Protein AF-A0A529X8F6-F1 (afdb_monomer_lite)

Structure (mmCIF, N/CA/C/O backbone):
data_AF-A0A529X8F6-F1
#
_entry.id   AF-A0A529X8F6-F1
#
loop_
_atom_site.group_PDB
_atom_site.id
_atom_site.type_symbol
_atom_site.label_atom_id
_atom_site.label_alt_id
_atom_site.label_comp_id
_atom_site.label_asym_id
_atom_site.label_entity_id
_atom_site.label_seq_id
_atom_site.pdbx_PDB_ins_code
_atom_site.Cartn_x
_atom_site.Cartn_y
_atom_site.Cartn_z
_atom_site.occupancy
_atom_site.B_iso_or_equiv
_atom_site.auth_seq_id
_atom_site.auth_comp_id
_atom_site.auth_asym_id
_atom_site.auth_atom_id
_atom_site.pdbx_PDB_model_num
ATOM 1 N N . HIS A 1 1 ? 9.316 3.937 -19.459 1.00 90.38 1 HIS A N 1
ATOM 2 C CA . HIS A 1 1 ? 8.150 3.029 -19.371 1.00 90.38 1 HIS A CA 1
ATOM 3 C C . HIS A 1 1 ? 7.329 3.278 -18.106 1.00 90.38 1 HIS A C 1
ATOM 5 O O . HIS A 1 1 ? 6.159 3.585 -18.263 1.00 90.38 1 HIS A O 1
ATOM 11 N N . GLN A 1 2 ? 7.921 3.269 -16.905 1.00 87.31 2 GLN A N 1
ATOM 12 C CA . GLN A 1 2 ? 7.240 3.579 -15.631 1.00 87.31 2 GLN A CA 1
ATOM 13 C C . GLN A 1 2 ? 6.397 4.869 -15.659 1.00 87.31 2 GLN A C 1
ATOM 15 O O . GLN A 1 2 ? 5.195 4.810 -15.431 1.00 87.31 2 GLN A O 1
ATOM 20 N N . SER A 1 3 ? 6.979 6.013 -16.045 1.00 86.31 3 SER A N 1
ATOM 21 C CA . SER A 1 3 ? 6.254 7.297 -16.087 1.00 86.31 3 SER A CA 1
ATOM 22 C C . SER A 1 3 ? 5.041 7.281 -17.022 1.00 86.31 3 SER A C 1
ATOM 24 O O . SER A 1 3 ? 4.022 7.889 -16.721 1.00 86.31 3 SER A O 1
ATOM 26 N N . MET A 1 4 ? 5.121 6.551 -18.139 1.00 87.06 4 MET A N 1
ATOM 27 C CA . MET A 1 4 ? 3.984 6.402 -19.051 1.00 87.06 4 MET A CA 1
ATOM 28 C C . MET A 1 4 ? 2.886 5.530 -18.426 1.00 87.06 4 MET A C 1
ATOM 30 O O . MET A 1 4 ? 1.714 5.869 -18.528 1.00 87.06 4 MET A O 1
ATOM 34 N N . GLY A 1 5 ? 3.261 4.461 -17.712 1.00 85.38 5 GLY A N 1
ATOM 35 C CA . GLY A 1 5 ? 2.319 3.646 -16.938 1.00 85.38 5 GLY A CA 1
ATOM 36 C C . GLY A 1 5 ? 1.530 4.470 -15.914 1.00 85.38 5 GLY A C 1
ATOM 37 O O . GLY A 1 5 ? 0.307 4.351 -15.835 1.00 85.38 5 GLY A O 1
ATOM 38 N N . LEU A 1 6 ? 2.202 5.373 -15.194 1.00 84.50 6 LEU A N 1
ATOM 39 C CA . LEU A 1 6 ? 1.558 6.293 -14.250 1.00 84.50 6 LEU A CA 1
ATOM 40 C C . LEU A 1 6 ? 0.584 7.257 -14.941 1.00 84.50 6 LEU A C 1
ATOM 42 O O . LEU A 1 6 ? -0.577 7.353 -14.542 1.00 84.50 6 LEU A O 1
ATOM 46 N N . VAL A 1 7 ? 1.023 7.933 -16.007 1.00 88.12 7 VAL A N 1
ATOM 47 C CA . VAL A 1 7 ? 0.180 8.886 -16.754 1.00 88.12 7 VAL A CA 1
ATOM 48 C C . VAL A 1 7 ? -1.084 8.205 -17.283 1.00 88.12 7 VAL A C 1
ATOM 50 O O . VAL A 1 7 ? -2.188 8.710 -17.085 1.00 88.12 7 VAL A O 1
ATOM 53 N N . LEU A 1 8 ? -0.944 7.027 -17.892 1.00 86.12 8 LEU A N 1
ATOM 54 C CA . LEU A 1 8 ? -2.067 6.271 -18.450 1.00 86.12 8 LEU A CA 1
ATOM 55 C C . LEU A 1 8 ? -3.027 5.763 -17.364 1.00 86.12 8 LEU A C 1
ATOM 57 O O . LEU A 1 8 ? -4.240 5.738 -17.581 1.00 86.12 8 LEU A O 1
ATOM 61 N N . THR A 1 9 ? -2.513 5.436 -16.173 1.00 81.81 9 THR A N 1
ATOM 62 C CA . THR A 1 9 ? -3.343 5.093 -15.006 1.00 81.81 9 THR A CA 1
ATOM 63 C C . THR A 1 9 ? -4.240 6.266 -14.615 1.00 81.81 9 THR A C 1
ATOM 65 O O . THR A 1 9 ? -5.451 6.091 -14.479 1.00 81.81 9 THR A O 1
ATOM 68 N N . HIS A 1 10 ? -3.687 7.479 -14.527 1.00 84.69 10 HIS A N 1
ATOM 69 C CA . HIS A 1 10 ? -4.470 8.684 -14.233 1.00 84.69 10 HIS A CA 1
ATOM 70 C C . HIS A 1 10 ? -5.455 9.051 -15.353 1.00 84.69 10 HIS A C 1
ATOM 72 O O . HIS A 1 10 ? -6.539 9.560 -15.075 1.00 84.69 10 HIS A O 1
ATOM 78 N N . MET A 1 11 ? -5.134 8.723 -16.608 1.00 88.69 11 MET A N 1
ATOM 79 C CA . MET A 1 11 ? -6.054 8.852 -17.746 1.00 88.69 11 MET A CA 1
ATOM 80 C C . MET A 1 11 ? -7.117 7.741 -17.812 1.00 88.69 11 MET A C 1
ATOM 82 O O . MET A 1 11 ? -7.929 7.728 -18.735 1.00 88.69 11 MET A O 1
ATOM 86 N N . ARG A 1 12 ? -7.137 6.807 -16.849 1.00 83.00 12 ARG A N 1
ATOM 87 C CA . ARG A 1 12 ? -8.007 5.615 -16.831 1.00 83.00 12 ARG A CA 1
ATOM 88 C C . ARG A 1 12 ? -7.835 4.695 -18.047 1.00 83.00 12 ARG A C 1
ATOM 90 O O . ARG A 1 12 ? -8.691 3.857 -18.323 1.00 83.00 12 ARG A O 1
ATOM 97 N N . GLN A 1 13 ? -6.700 4.785 -18.736 1.00 88.00 13 GLN A N 1
ATOM 98 C CA . GLN A 1 13 ? -6.310 3.890 -19.826 1.00 88.00 13 GLN A CA 1
ATOM 99 C C . GLN A 1 13 ? -5.597 2.665 -19.251 1.00 88.00 13 GLN A C 1
ATOM 101 O O . GLN A 1 13 ? -4.384 2.489 -19.353 1.00 88.00 13 GLN A O 1
ATOM 106 N N . HIS A 1 14 ? -6.379 1.825 -18.573 1.00 83.75 14 HIS A N 1
ATOM 107 C CA . HIS A 1 14 ? -5.849 0.791 -17.690 1.00 83.75 14 HIS A CA 1
ATOM 108 C C . HIS A 1 14 ? -5.049 -0.302 -18.418 1.00 83.75 14 HIS A C 1
ATOM 110 O O . HIS A 1 14 ? -4.017 -0.738 -17.912 1.00 83.75 14 HIS A O 1
ATOM 116 N N . SER A 1 15 ? -5.496 -0.720 -19.608 1.00 85.06 15 SER A N 1
ATOM 117 C CA . SER A 1 15 ? -4.805 -1.736 -20.419 1.00 85.06 15 SER A CA 1
ATOM 118 C C . SER A 1 15 ? -3.439 -1.242 -20.906 1.00 85.06 15 SER A C 1
ATOM 120 O O . SER A 1 15 ? -2.431 -1.932 -20.744 1.00 85.06 15 SER A O 1
ATOM 122 N N . ASP A 1 16 ? -3.392 -0.019 -21.438 1.00 86.31 16 ASP A N 1
ATOM 123 C CA . ASP A 1 16 ? -2.164 0.576 -21.975 1.00 86.31 16 ASP A CA 1
ATOM 124 C C . ASP A 1 16 ? -1.152 0.839 -20.853 1.00 86.31 16 ASP A C 1
ATOM 126 O O . ASP A 1 16 ? 0.038 0.545 -20.997 1.00 86.31 16 ASP A O 1
ATOM 130 N N . ALA A 1 17 ? -1.626 1.300 -19.687 1.00 89.38 17 ALA A N 1
ATOM 131 C CA . ALA A 1 17 ? -0.799 1.433 -18.490 1.00 89.38 17 ALA A CA 1
ATOM 132 C C . ALA A 1 17 ? -0.118 0.103 -18.123 1.00 89.38 17 ALA A C 1
ATOM 134 O O . ALA A 1 17 ? 1.092 0.073 -17.877 1.00 89.38 17 ALA A O 1
ATOM 135 N N . GLY A 1 18 ? -0.871 -1.002 -18.172 1.00 89.19 18 GLY A N 1
ATOM 136 C CA . GLY A 1 18 ? -0.370 -2.351 -17.914 1.00 89.19 18 GLY A CA 1
ATOM 137 C C . GLY A 1 18 ? 0.802 -2.729 -18.815 1.00 89.19 18 GLY A C 1
ATOM 138 O O . GLY A 1 18 ? 1.844 -3.148 -18.314 1.00 89.19 18 GLY A O 1
ATOM 139 N N . MET A 1 19 ? 0.695 -2.496 -20.127 1.00 93.06 19 MET A N 1
ATOM 140 C CA . MET A 1 19 ? 1.790 -2.775 -21.070 1.00 93.06 19 MET A CA 1
ATOM 141 C C . MET A 1 19 ? 3.078 -2.027 -20.703 1.00 93.06 19 MET A C 1
ATOM 143 O O . MET A 1 19 ? 4.180 -2.585 -20.765 1.00 93.06 19 MET A O 1
ATOM 147 N N . HIS A 1 20 ? 2.958 -0.763 -20.295 1.00 94.12 20 HIS A N 1
ATOM 148 C CA . HIS A 1 20 ? 4.108 0.033 -19.883 1.00 94.12 20 HIS A CA 1
ATOM 149 C C . HIS A 1 20 ? 4.714 -0.448 -18.564 1.00 94.12 20 HIS A C 1
ATOM 151 O O . HIS A 1 20 ? 5.943 -0.476 -18.455 1.00 94.12 20 HIS A O 1
ATOM 157 N N . PHE A 1 21 ? 3.905 -0.862 -17.591 1.00 93.44 21 PHE A N 1
ATOM 158 C CA . PHE A 1 21 ? 4.436 -1.409 -16.348 1.00 93.44 21 PHE A CA 1
ATOM 159 C C . PHE A 1 21 ? 5.089 -2.777 -16.526 1.00 93.44 21 PHE A C 1
ATOM 161 O O . PHE A 1 21 ? 6.185 -2.981 -16.005 1.00 93.44 21 PHE A O 1
ATOM 168 N N . GLU A 1 22 ? 4.493 -3.681 -17.307 1.00 92.56 22 GLU A N 1
ATOM 169 C CA . GLU A 1 22 ? 5.113 -4.975 -17.622 1.00 92.56 22 GLU A CA 1
ATOM 170 C C . GLU A 1 22 ? 6.473 -4.769 -18.294 1.00 92.56 22 GLU A C 1
ATOM 172 O O . GLU A 1 22 ? 7.481 -5.372 -17.912 1.00 92.56 22 GLU A O 1
ATOM 177 N N . ARG A 1 23 ? 6.552 -3.819 -19.236 1.00 94.56 23 ARG A N 1
ATOM 178 C CA . ARG A 1 23 ? 7.829 -3.476 -19.858 1.00 94.56 23 ARG A CA 1
ATOM 179 C C . ARG A 1 23 ? 8.822 -2.895 -18.850 1.00 94.56 23 ARG A C 1
ATOM 181 O O . ARG A 1 23 ? 9.982 -3.302 -18.874 1.00 94.56 23 ARG A O 1
ATOM 188 N N . ALA A 1 24 ? 8.395 -1.989 -17.967 1.00 93.31 24 ALA A N 1
ATOM 189 C CA . ALA A 1 24 ? 9.256 -1.408 -16.934 1.00 93.31 24 ALA A CA 1
ATOM 190 C C . ALA A 1 24 ? 9.834 -2.490 -16.005 1.00 93.31 24 ALA A C 1
ATOM 192 O O . ALA A 1 24 ? 11.045 -2.531 -15.801 1.00 93.31 24 ALA A O 1
ATOM 193 N N . ARG A 1 25 ? 8.997 -3.428 -15.544 1.00 94.00 25 ARG A N 1
ATOM 194 C CA . ARG A 1 25 ? 9.415 -4.572 -14.722 1.00 94.00 25 ARG A CA 1
ATOM 195 C C . ARG A 1 25 ? 10.374 -5.511 -15.443 1.00 94.00 25 ARG A C 1
ATOM 197 O O . ARG A 1 25 ? 11.314 -5.993 -14.827 1.00 94.00 25 ARG A O 1
ATOM 204 N N . SER A 1 26 ? 10.163 -5.766 -16.737 1.00 94.00 26 SER A N 1
ATOM 205 C CA . SER A 1 26 ? 11.085 -6.606 -17.518 1.00 94.00 26 SER A CA 1
ATOM 206 C C . SER A 1 26 ? 12.475 -5.979 -17.668 1.00 94.00 26 SER A C 1
ATOM 208 O O . SER A 1 26 ? 13.459 -6.699 -17.803 1.00 94.00 26 SER A O 1
ATOM 210 N N . LEU A 1 27 ? 12.553 -4.643 -17.655 1.00 94.75 27 LEU A N 1
ATOM 211 C CA . LEU A 1 27 ? 13.804 -3.902 -17.803 1.00 94.75 27 LEU A CA 1
ATOM 212 C C . LEU A 1 27 ? 14.543 -3.751 -16.471 1.00 94.75 27 LEU A C 1
ATOM 214 O O . LEU A 1 27 ? 15.767 -3.831 -16.455 1.00 94.75 27 LEU A O 1
ATOM 218 N N . ASN A 1 28 ? 13.818 -3.535 -15.370 1.00 91.75 28 ASN A N 1
ATOM 219 C CA . ASN A 1 28 ? 14.401 -3.437 -14.036 1.00 91.75 28 ASN A CA 1
ATOM 220 C C . ASN A 1 28 ? 13.521 -4.158 -12.992 1.00 91.75 28 ASN A C 1
ATOM 222 O O . ASN A 1 28 ? 12.706 -3.524 -12.319 1.00 91.75 28 ASN A O 1
ATOM 226 N N . PRO A 1 29 ? 13.658 -5.489 -12.851 1.00 88.44 29 PRO A N 1
ATOM 227 C CA . PRO A 1 29 ? 12.770 -6.293 -12.007 1.00 88.44 29 PRO A CA 1
ATOM 228 C C . PRO A 1 29 ? 12.979 -6.089 -10.501 1.00 88.44 29 PRO A C 1
ATOM 230 O O . PRO A 1 29 ? 12.157 -6.545 -9.706 1.00 88.44 29 PRO A O 1
ATOM 233 N N . LEU A 1 30 ? 14.076 -5.441 -10.100 1.00 90.81 30 LEU A N 1
ATOM 234 C CA . LEU A 1 30 ? 14.444 -5.243 -8.696 1.00 90.81 30 LEU A CA 1
ATOM 235 C C . LEU A 1 30 ? 14.078 -3.850 -8.169 1.00 90.81 30 LEU A C 1
ATOM 237 O O . LEU A 1 30 ? 14.240 -3.601 -6.980 1.00 90.81 30 LEU A O 1
ATOM 241 N N . ASP A 1 31 ? 13.572 -2.959 -9.023 1.00 93.00 31 ASP A N 1
ATOM 242 C CA . ASP A 1 31 ? 13.228 -1.594 -8.634 1.00 93.00 31 ASP A CA 1
ATOM 243 C C . ASP A 1 31 ? 11.966 -1.548 -7.765 1.00 93.00 31 ASP A C 1
ATOM 245 O O . ASP A 1 31 ? 10.861 -1.896 -8.202 1.00 93.00 31 ASP A O 1
ATOM 249 N N . VAL A 1 32 ? 12.131 -1.087 -6.527 1.00 94.75 32 VAL A N 1
ATOM 250 C CA . VAL A 1 32 ? 11.044 -0.967 -5.552 1.00 94.75 32 VAL A CA 1
ATOM 251 C C . VAL A 1 32 ? 10.012 0.093 -5.948 1.00 94.75 32 VAL A C 1
ATOM 253 O O . VAL A 1 32 ? 8.824 -0.091 -5.681 1.00 94.75 32 VAL A O 1
ATOM 256 N N . ASN A 1 33 ? 10.418 1.150 -6.659 1.00 94.25 33 ASN A N 1
ATOM 257 C CA . ASN A 1 33 ? 9.497 2.182 -7.139 1.00 94.25 33 ASN A CA 1
ATOM 258 C C . ASN A 1 33 ? 8.605 1.623 -8.248 1.00 94.25 33 ASN A C 1
ATOM 260 O O . ASN A 1 33 ? 7.390 1.791 -8.206 1.00 94.25 33 ASN A O 1
ATOM 264 N N . ILE A 1 34 ? 9.183 0.882 -9.201 1.00 95.38 34 ILE A N 1
ATOM 265 C CA . ILE A 1 34 ? 8.400 0.222 -10.260 1.00 95.38 34 ILE A CA 1
ATOM 266 C C . ILE A 1 34 ? 7.426 -0.792 -9.650 1.00 95.38 34 ILE A C 1
ATOM 268 O O . ILE A 1 34 ? 6.284 -0.890 -10.100 1.00 95.38 34 ILE A O 1
ATOM 272 N N . ALA A 1 35 ? 7.850 -1.541 -8.627 1.00 96.75 35 ALA A N 1
ATOM 273 C CA . ALA A 1 35 ? 6.975 -2.472 -7.920 1.00 96.75 35 ALA A CA 1
ATOM 274 C C . ALA A 1 35 ? 5.806 -1.754 -7.224 1.00 96.75 35 ALA A C 1
ATOM 276 O O . ALA A 1 35 ? 4.665 -2.202 -7.357 1.00 96.75 35 ALA A O 1
ATOM 277 N N . GLY A 1 36 ? 6.077 -0.641 -6.534 1.00 97.38 36 GLY A N 1
ATOM 278 C CA . GLY A 1 36 ? 5.061 0.186 -5.883 1.00 97.38 36 GLY A CA 1
ATOM 279 C C . GLY A 1 36 ? 4.062 0.790 -6.872 1.00 97.38 36 GLY A C 1
ATOM 280 O O . GLY A 1 36 ? 2.855 0.637 -6.693 1.00 97.38 36 GLY A O 1
ATOM 281 N N . ASP A 1 37 ? 4.540 1.389 -7.964 1.00 96.31 37 ASP A N 1
ATOM 282 C CA . ASP A 1 37 ? 3.678 1.993 -8.988 1.00 96.31 37 ASP A CA 1
ATOM 283 C C . ASP A 1 37 ? 2.818 0.946 -9.704 1.00 96.31 37 ASP A C 1
ATOM 285 O O . ASP A 1 37 ? 1.624 1.150 -9.930 1.00 96.31 37 ASP A O 1
ATOM 289 N N . TYR A 1 38 ? 3.401 -0.213 -10.023 1.00 96.94 38 TYR A N 1
ATOM 290 C CA . TYR A 1 38 ? 2.659 -1.320 -10.617 1.00 96.94 38 TYR A CA 1
ATOM 291 C C . TYR A 1 38 ? 1.593 -1.867 -9.666 1.00 96.94 38 TYR A C 1
ATOM 293 O O . TYR A 1 38 ? 0.482 -2.159 -10.097 1.00 96.94 38 TYR A O 1
ATOM 301 N N . ALA A 1 39 ? 1.899 -1.994 -8.374 1.00 97.94 39 ALA A N 1
ATOM 302 C CA . ALA A 1 39 ? 0.919 -2.404 -7.375 1.00 97.94 39 ALA A CA 1
ATOM 303 C C . ALA A 1 39 ? -0.208 -1.371 -7.216 1.00 97.94 39 ALA A C 1
ATOM 305 O O . ALA A 1 39 ? -1.372 -1.750 -7.111 1.00 97.94 39 ALA A O 1
ATOM 306 N N . SER A 1 40 ? 0.112 -0.077 -7.280 1.00 96.31 40 SER A N 1
ATOM 307 C CA . SER A 1 40 ? -0.885 0.998 -7.292 1.00 96.31 40 SER A CA 1
ATOM 308 C C . SER A 1 40 ? -1.825 0.867 -8.494 1.00 96.31 40 SER A C 1
ATOM 310 O O . SER A 1 40 ? -3.046 0.843 -8.333 1.00 96.31 40 SER A O 1
ATOM 312 N N . TRP A 1 41 ? -1.274 0.647 -9.693 1.00 95.94 41 TRP A N 1
ATOM 313 C CA . TRP A 1 41 ? -2.066 0.325 -10.882 1.00 95.94 41 TRP A CA 1
ATOM 314 C C . TRP A 1 41 ? -2.935 -0.922 -10.675 1.00 95.94 41 TRP A C 1
ATOM 316 O O . TRP A 1 41 ? -4.135 -0.867 -10.921 1.00 95.94 41 TRP A O 1
ATOM 326 N N . LEU A 1 42 ? -2.388 -2.019 -10.144 1.00 96.56 42 LEU A N 1
ATOM 327 C CA . LEU A 1 42 ? -3.163 -3.232 -9.858 1.00 96.56 42 LEU A CA 1
ATOM 328 C C . LEU A 1 42 ? -4.336 -2.974 -8.901 1.00 96.56 42 LEU A C 1
ATOM 330 O O . LEU A 1 42 ? -5.423 -3.504 -9.134 1.00 96.56 42 LEU A O 1
ATOM 334 N N . ASN A 1 43 ? -4.149 -2.147 -7.869 1.00 96.31 43 ASN A N 1
ATOM 335 C CA . ASN A 1 43 ? -5.217 -1.751 -6.949 1.00 96.31 43 ASN A CA 1
ATOM 336 C C . ASN A 1 43 ? -6.342 -1.003 -7.673 1.00 96.31 43 ASN A C 1
ATOM 338 O O . ASN A 1 43 ? -7.506 -1.371 -7.518 1.00 96.31 43 ASN A O 1
ATOM 342 N N . TYR A 1 44 ? -6.013 -0.030 -8.533 1.00 91.62 44 TYR A N 1
ATOM 343 C CA . TYR A 1 44 ? -7.012 0.650 -9.372 1.00 91.62 44 TYR A CA 1
ATOM 344 C C . TYR A 1 44 ? -7.754 -0.308 -10.315 1.00 91.62 44 TYR A C 1
ATOM 346 O O . TYR A 1 44 ? -8.902 -0.055 -10.674 1.00 91.62 44 TYR A O 1
ATOM 354 N N . GLY A 1 45 ? -7.110 -1.408 -10.708 1.00 91.50 45 GLY A N 1
ATOM 355 C CA . GLY A 1 45 ? -7.689 -2.469 -11.533 1.00 91.50 45 GLY A CA 1
ATOM 356 C C . GLY A 1 45 ? -8.478 -3.528 -10.763 1.00 91.50 45 GLY A C 1
ATOM 357 O O . GLY A 1 45 ? -8.886 -4.520 -11.364 1.00 91.50 45 GLY A O 1
ATOM 358 N N . GLY A 1 46 ? -8.645 -3.382 -9.444 1.00 93.38 46 GLY A N 1
ATOM 359 C CA . GLY A 1 46 ? -9.322 -4.369 -8.597 1.00 93.38 46 GLY A CA 1
ATOM 360 C C . GLY A 1 46 ? -8.513 -5.647 -8.343 1.00 93.38 46 GLY A C 1
ATOM 361 O O . GLY A 1 46 ? -9.054 -6.641 -7.867 1.00 93.38 46 GLY A O 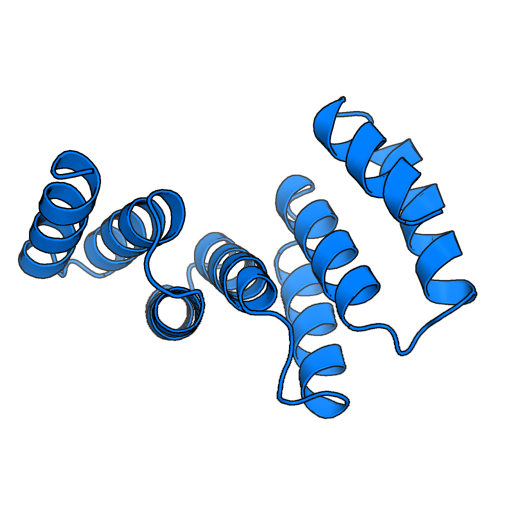1
ATOM 362 N N . ARG A 1 47 ? -7.210 -5.650 -8.644 1.00 97.62 47 ARG A N 1
ATOM 363 C CA . ARG A 1 47 ? -6.304 -6.801 -8.492 1.00 97.62 47 ARG A CA 1
ATOM 364 C C . ARG A 1 47 ? -5.458 -6.711 -7.218 1.00 97.62 47 ARG A C 1
ATOM 366 O O . ARG A 1 47 ? -4.250 -6.959 -7.252 1.00 97.62 47 ARG A O 1
ATOM 373 N N . ALA A 1 48 ? -6.095 -6.382 -6.095 1.00 98.38 48 ALA A N 1
ATOM 374 C CA . ALA A 1 48 ? -5.422 -6.100 -4.823 1.00 98.38 48 ALA A CA 1
ATOM 375 C C . ALA A 1 48 ? -4.562 -7.266 -4.295 1.00 98.38 48 ALA A C 1
ATOM 377 O O . ALA A 1 48 ? -3.463 -7.043 -3.796 1.00 98.38 48 ALA A O 1
ATOM 378 N N . GLU A 1 49 ? -4.990 -8.517 -4.492 1.00 98.62 49 GLU A N 1
ATOM 379 C CA . GLU A 1 49 ? -4.206 -9.700 -4.096 1.00 98.62 49 GLU A CA 1
ATOM 380 C C . GLU A 1 49 ? -2.878 -9.788 -4.867 1.00 98.62 49 GLU A C 1
ATOM 382 O O . GLU A 1 49 ? -1.815 -10.051 -4.305 1.00 98.62 49 GLU A O 1
ATOM 387 N N . THR A 1 50 ? -2.903 -9.514 -6.179 1.00 98.31 50 THR A N 1
ATOM 388 C CA . THR A 1 50 ? -1.661 -9.454 -6.964 1.00 98.31 50 THR A CA 1
ATOM 389 C C . THR A 1 50 ? -0.806 -8.271 -6.513 1.00 98.31 50 THR A C 1
ATOM 391 O O . THR A 1 50 ? 0.409 -8.415 -6.394 1.00 98.31 50 THR A O 1
ATOM 394 N N . ALA A 1 51 ? -1.425 -7.116 -6.253 1.00 98.50 51 ALA A N 1
ATOM 395 C CA . ALA A 1 51 ? -0.722 -5.923 -5.799 1.00 98.50 51 ALA A CA 1
ATOM 396 C C . ALA A 1 51 ? 0.051 -6.200 -4.504 1.00 98.50 51 ALA A C 1
ATOM 398 O O . ALA A 1 51 ? 1.247 -5.927 -4.431 1.00 98.50 51 ALA A O 1
ATOM 399 N N . LEU A 1 52 ? -0.604 -6.815 -3.516 1.00 98.69 52 LEU A N 1
ATOM 400 C CA . LEU A 1 52 ? 0.013 -7.158 -2.241 1.00 98.69 52 LEU A CA 1
ATOM 401 C C . LEU A 1 52 ? 1.197 -8.118 -2.411 1.00 98.69 52 LEU A C 1
ATOM 403 O O . LEU A 1 52 ? 2.278 -7.829 -1.906 1.00 98.69 52 LEU A O 1
ATOM 407 N N . ASN A 1 53 ? 1.038 -9.181 -3.204 1.00 98.25 53 ASN A N 1
ATOM 408 C CA . ASN A 1 53 ? 2.125 -10.124 -3.492 1.00 98.25 53 ASN A CA 1
ATOM 409 C C . ASN A 1 53 ? 3.346 -9.443 -4.135 1.00 98.25 53 ASN A C 1
ATOM 411 O O . ASN A 1 53 ? 4.493 -9.762 -3.814 1.00 98.25 53 ASN A O 1
ATOM 415 N N . VAL A 1 54 ? 3.123 -8.482 -5.040 1.00 97.56 54 VAL A N 1
ATOM 416 C CA . VAL A 1 54 ? 4.210 -7.699 -5.645 1.00 97.56 54 VAL A CA 1
ATOM 417 C C . VAL A 1 54 ? 4.941 -6.868 -4.594 1.00 97.56 54 VAL A C 1
ATOM 419 O O . VAL A 1 54 ? 6.174 -6.868 -4.578 1.00 97.56 54 VAL A O 1
ATOM 422 N N . LEU A 1 55 ? 4.195 -6.184 -3.725 1.00 98.12 55 LEU A N 1
ATOM 423 C CA . LEU A 1 55 ? 4.759 -5.329 -2.684 1.00 98.12 55 LEU A CA 1
ATOM 424 C C . LEU A 1 55 ? 5.547 -6.147 -1.656 1.00 98.12 55 LEU A C 1
ATOM 426 O O . LEU A 1 55 ? 6.666 -5.784 -1.308 1.00 98.12 55 LEU A O 1
ATOM 430 N N . GLU A 1 56 ? 5.006 -7.275 -1.200 1.00 97.44 56 GLU A N 1
ATOM 431 C CA . GLU A 1 56 ? 5.677 -8.163 -0.245 1.00 97.44 56 GLU A CA 1
ATOM 432 C C . GLU A 1 56 ? 6.945 -8.776 -0.836 1.00 97.44 56 GLU A C 1
ATOM 434 O O . GLU A 1 56 ? 7.990 -8.782 -0.189 1.00 97.44 56 GLU A O 1
ATOM 439 N N . SER A 1 57 ? 6.901 -9.195 -2.103 1.00 96.06 57 SER A N 1
ATOM 440 C CA . SER A 1 57 ? 8.090 -9.658 -2.818 1.00 96.06 57 SER A CA 1
ATOM 441 C C . SER A 1 57 ? 9.163 -8.569 -2.929 1.00 96.06 57 SER A C 1
ATOM 443 O O . SER A 1 57 ? 10.352 -8.867 -2.814 1.00 96.06 57 SER A O 1
ATOM 445 N N . ALA A 1 58 ? 8.769 -7.312 -3.158 1.00 96.12 58 ALA A N 1
ATOM 446 C CA . ALA A 1 58 ? 9.703 -6.190 -3.196 1.00 96.12 58 ALA A CA 1
ATOM 447 C C . ALA A 1 58 ? 10.308 -5.894 -1.815 1.00 96.12 58 ALA A C 1
ATOM 449 O O . ALA A 1 58 ? 11.523 -5.741 -1.727 1.00 96.12 58 ALA A O 1
ATOM 450 N N . LEU A 1 59 ? 9.505 -5.938 -0.747 1.00 96.00 59 LEU A N 1
ATOM 451 C CA . LEU A 1 59 ? 9.959 -5.750 0.637 1.00 96.00 59 LEU A CA 1
ATOM 452 C C . LEU A 1 59 ? 10.966 -6.808 1.109 1.00 96.00 59 LEU A C 1
ATOM 454 O O . LEU A 1 59 ? 11.822 -6.510 1.937 1.00 96.00 59 LEU A O 1
ATOM 458 N N . LEU A 1 60 ? 10.889 -8.038 0.590 1.00 94.81 60 LEU A N 1
ATOM 459 C CA . LEU A 1 60 ? 11.891 -9.074 0.878 1.00 94.81 60 LEU A CA 1
ATOM 460 C C . LEU A 1 60 ? 13.281 -8.729 0.321 1.00 94.81 60 LEU A C 1
ATOM 462 O O . LEU A 1 60 ? 14.279 -9.251 0.811 1.00 94.81 60 LEU A O 1
ATOM 466 N N . ARG A 1 61 ? 13.347 -7.891 -0.719 1.00 90.44 61 ARG A N 1
ATOM 467 C CA . ARG A 1 61 ? 14.598 -7.476 -1.370 1.00 90.44 61 ARG A CA 1
ATOM 468 C C . ARG A 1 61 ? 15.096 -6.138 -0.843 1.00 90.44 61 ARG A C 1
ATOM 470 O O . ARG A 1 61 ? 16.292 -5.991 -0.614 1.00 90.44 61 ARG A O 1
ATOM 477 N N . ASP A 1 62 ? 14.179 -5.194 -0.664 1.00 90.75 62 ASP A N 1
ATOM 478 C CA . ASP A 1 62 ? 14.441 -3.872 -0.112 1.00 90.75 62 ASP A CA 1
ATOM 479 C C . ASP A 1 62 ? 13.503 -3.615 1.082 1.00 90.75 62 ASP A C 1
ATOM 481 O O . ASP A 1 62 ? 12.329 -3.279 0.892 1.00 90.75 62 ASP A O 1
ATOM 485 N N . PRO A 1 63 ? 13.991 -3.795 2.324 1.00 91.25 63 PRO A N 1
ATOM 486 C CA . PRO A 1 63 ? 13.176 -3.622 3.520 1.00 91.25 63 PRO A CA 1
ATOM 487 C C . PRO A 1 63 ? 12.921 -2.149 3.879 1.00 91.25 63 PRO A C 1
ATOM 489 O O . PRO A 1 63 ? 12.160 -1.891 4.815 1.00 91.25 63 PRO A O 1
ATOM 492 N N . LEU A 1 64 ? 13.539 -1.189 3.177 1.00 92.81 64 LEU A N 1
ATOM 493 C CA . LEU A 1 64 ? 13.432 0.248 3.444 1.00 92.81 64 LEU A CA 1
ATOM 494 C C . LEU A 1 64 ? 12.930 1.005 2.200 1.00 92.81 64 LEU A C 1
ATOM 496 O O . LEU A 1 64 ? 13.626 1.888 1.693 1.00 92.81 64 LEU A O 1
ATOM 500 N N . PRO A 1 65 ? 11.714 0.697 1.705 1.00 95.12 65 PRO A N 1
ATOM 501 C CA . PRO A 1 65 ? 11.166 1.376 0.542 1.00 95.12 65 PRO A CA 1
ATOM 502 C C . PRO A 1 65 ? 10.856 2.852 0.852 1.00 95.12 65 PRO A C 1
ATOM 504 O O . PRO A 1 65 ? 10.718 3.236 2.020 1.00 95.12 65 PRO A O 1
ATOM 507 N N . PRO A 1 66 ? 10.642 3.678 -0.185 1.00 94.19 66 PRO A N 1
ATOM 508 C CA . PRO A 1 66 ? 10.081 5.014 -0.021 1.00 94.19 66 PRO A CA 1
ATOM 509 C C . PRO A 1 66 ? 8.765 5.001 0.765 1.00 94.19 66 PRO A C 1
ATOM 511 O O . PRO A 1 66 ? 7.955 4.088 0.620 1.00 94.19 66 PRO A O 1
ATOM 514 N N . THR A 1 67 ? 8.507 6.050 1.544 1.00 92.88 67 THR A N 1
ATOM 515 C CA . THR A 1 67 ? 7.361 6.120 2.465 1.00 92.88 67 THR A CA 1
ATOM 516 C C . THR A 1 67 ? 6.003 5.862 1.793 1.00 92.88 67 THR A C 1
ATOM 518 O O . THR A 1 67 ? 5.201 5.088 2.315 1.00 92.88 67 THR A O 1
ATOM 521 N N . TRP A 1 68 ? 5.775 6.419 0.598 1.00 93.75 68 TRP A N 1
ATOM 522 C CA . TRP A 1 68 ? 4.528 6.257 -0.168 1.00 93.75 68 TRP A CA 1
ATOM 523 C C . TRP A 1 68 ? 4.214 4.793 -0.524 1.00 93.75 68 TRP A C 1
ATOM 525 O O . TRP A 1 68 ? 3.062 4.430 -0.755 1.00 93.75 68 TRP A O 1
ATOM 535 N N . PHE A 1 69 ? 5.219 3.911 -0.535 1.00 96.81 69 PHE A N 1
ATOM 536 C CA . PHE A 1 69 ? 5.037 2.480 -0.776 1.00 96.81 69 PHE A CA 1
ATOM 537 C C . PHE A 1 69 ? 4.103 1.846 0.266 1.00 96.81 69 PHE A C 1
ATOM 539 O O . PHE A 1 69 ? 3.319 0.943 -0.044 1.00 96.81 69 PHE A O 1
ATOM 546 N N . TRP A 1 70 ? 4.157 2.335 1.508 1.00 97.12 70 TRP A N 1
ATOM 547 C CA . TRP A 1 70 ? 3.306 1.855 2.589 1.00 97.12 70 TRP A CA 1
ATOM 548 C C . TRP A 1 70 ? 1.839 2.261 2.409 1.00 97.12 70 TRP A C 1
ATOM 550 O O . TRP A 1 70 ? 0.964 1.480 2.779 1.00 97.12 70 TRP A O 1
ATOM 560 N N . GLU A 1 71 ? 1.548 3.395 1.761 1.00 96.00 71 GLU A N 1
ATOM 561 C CA . GLU A 1 71 ? 0.176 3.776 1.382 1.00 96.00 71 GLU A CA 1
ATOM 562 C C . GLU A 1 71 ? -0.409 2.793 0.373 1.00 96.00 71 GLU A C 1
ATOM 564 O O . GLU A 1 71 ? -1.559 2.363 0.495 1.00 96.00 71 GLU A O 1
ATOM 569 N N . VAL A 1 72 ? 0.396 2.400 -0.620 1.00 97.50 72 VAL A N 1
ATOM 570 C CA . VAL A 1 72 ? -0.020 1.434 -1.642 1.00 97.50 72 VAL A CA 1
ATOM 571 C C . VAL A 1 72 ? -0.274 0.073 -0.999 1.00 97.50 72 VAL A C 1
ATOM 573 O O . VAL A 1 72 ? -1.299 -0.547 -1.280 1.00 97.50 72 VAL A O 1
ATOM 576 N N . LYS A 1 73 ? 0.599 -0.369 -0.081 1.00 98.38 73 LYS A N 1
ATOM 577 C CA . LYS A 1 73 ? 0.388 -1.607 0.686 1.00 98.38 73 LYS A CA 1
ATOM 578 C C . LYS A 1 73 ? -0.863 -1.540 1.559 1.00 98.38 73 LYS A C 1
ATOM 580 O O . LYS A 1 73 ? -1.651 -2.484 1.541 1.00 98.38 73 LYS A O 1
ATOM 585 N N . GLY A 1 74 ? -1.063 -0.434 2.277 1.00 98.00 74 GLY A N 1
ATOM 586 C CA . GLY A 1 74 ? -2.267 -0.189 3.070 1.00 98.00 74 GLY A CA 1
ATOM 587 C C . GLY A 1 74 ? -3.527 -0.264 2.215 1.00 98.00 74 GLY A C 1
ATOM 588 O O . GLY A 1 74 ? -4.470 -0.959 2.579 1.00 98.00 74 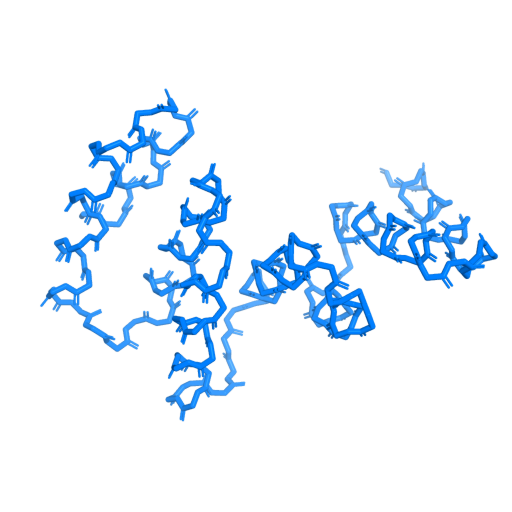GLY A O 1
ATOM 589 N N . SER A 1 75 ? -3.493 0.333 1.022 1.00 97.50 75 SER A N 1
ATOM 590 C CA . SER A 1 75 ? -4.605 0.306 0.067 1.00 97.50 75 SER A CA 1
ATOM 591 C C . SER A 1 75 ? -4.901 -1.104 -0.440 1.00 97.50 75 SER A C 1
ATOM 593 O O . SER A 1 75 ? -6.064 -1.501 -0.477 1.00 97.50 75 SER A O 1
ATOM 595 N N . SER A 1 76 ? -3.873 -1.899 -0.761 1.00 98.56 76 SER A N 1
ATOM 596 C CA . SER A 1 76 ? -4.058 -3.309 -1.133 1.00 98.56 76 SER A CA 1
ATOM 597 C C . SER A 1 76 ? -4.738 -4.094 -0.008 1.00 98.56 76 SER A C 1
ATOM 599 O O . SER A 1 76 ? -5.695 -4.823 -0.250 1.00 98.56 76 SER A O 1
ATOM 601 N N . LEU A 1 77 ? -4.272 -3.927 1.233 1.00 98.75 77 LEU A N 1
ATOM 602 C CA . LEU A 1 77 ? -4.824 -4.613 2.406 1.00 98.75 77 LEU A CA 1
ATOM 603 C C . LEU A 1 77 ? -6.261 -4.170 2.704 1.00 98.75 77 LEU A C 1
ATOM 605 O O . LEU A 1 77 ? -7.114 -5.012 2.979 1.00 98.75 77 LEU A O 1
ATOM 609 N N . PHE A 1 78 ? -6.545 -2.872 2.596 1.00 98.31 78 PHE A N 1
ATOM 610 C CA . PHE A 1 78 ? -7.881 -2.310 2.768 1.00 98.31 78 PHE A CA 1
ATOM 611 C C . PHE A 1 78 ? -8.871 -2.884 1.747 1.00 98.31 78 PHE A C 1
ATOM 613 O O . PHE A 1 78 ? -9.948 -3.340 2.127 1.00 98.31 78 PHE A O 1
ATOM 620 N N . LEU A 1 79 ? -8.491 -2.926 0.463 1.00 97.88 79 LEU A N 1
ATOM 621 C CA . LEU A 1 79 ? -9.312 -3.500 -0.612 1.00 97.88 79 LEU A CA 1
ATOM 622 C C . LEU A 1 79 ? -9.587 -4.999 -0.416 1.00 97.88 79 LEU A C 1
ATOM 624 O O . LEU A 1 79 ? -10.610 -5.498 -0.876 1.00 97.88 79 LEU A O 1
ATOM 628 N N . LEU A 1 80 ? -8.695 -5.708 0.280 1.00 98.50 80 LEU A N 1
ATOM 629 C CA . LEU A 1 80 ? -8.855 -7.118 0.652 1.00 98.50 80 LEU A CA 1
ATOM 630 C C . LEU A 1 80 ? -9.625 -7.319 1.970 1.00 98.50 80 LEU A C 1
ATOM 632 O O . LEU A 1 80 ? -9.792 -8.455 2.409 1.00 98.50 80 LEU A O 1
ATOM 636 N N . GLY A 1 81 ? -10.063 -6.245 2.637 1.00 98.00 81 GLY A N 1
ATOM 637 C CA . GLY A 1 81 ? -10.723 -6.310 3.945 1.00 98.00 81 GLY A CA 1
ATOM 638 C C . GLY A 1 81 ? -9.787 -6.655 5.112 1.00 98.00 81 GLY A C 1
ATOM 639 O O . GLY A 1 81 ? -10.246 -6.921 6.222 1.00 98.00 81 GLY A O 1
ATOM 640 N N . ARG A 1 82 ? -8.465 -6.638 4.900 1.00 98.62 82 ARG A N 1
ATOM 641 C CA . ARG A 1 82 ? -7.431 -6.914 5.915 1.00 98.62 82 ARG A CA 1
ATOM 642 C C . ARG A 1 82 ? -7.121 -5.651 6.725 1.00 98.62 82 ARG A C 1
ATOM 644 O O . ARG A 1 82 ? -5.987 -5.176 6.774 1.00 98.62 82 ARG A O 1
ATOM 651 N N . TYR A 1 83 ? -8.153 -5.086 7.348 1.00 98.50 83 TYR A N 1
ATOM 652 C CA . TYR A 1 83 ? -8.113 -3.746 7.942 1.00 98.50 83 TYR A CA 1
ATOM 653 C C . TYR A 1 83 ? -7.063 -3.594 9.052 1.00 98.50 83 TYR A C 1
ATOM 655 O O . TYR A 1 83 ? -6.336 -2.606 9.068 1.00 98.50 83 TYR A O 1
ATOM 663 N N . SER A 1 84 ? -6.904 -4.582 9.938 1.00 98.00 84 SER A N 1
ATOM 664 C CA . SER A 1 84 ? -5.905 -4.513 11.019 1.00 98.00 84 SER A CA 1
ATOM 665 C C . SER A 1 84 ? -4.469 -4.378 10.495 1.00 98.00 84 SER A C 1
ATOM 667 O O . SER A 1 84 ? -3.662 -3.651 11.066 1.00 98.00 84 SER A O 1
ATOM 669 N N . GLU A 1 85 ? -4.144 -5.038 9.383 1.00 98.38 85 GLU A N 1
ATOM 670 C CA . GLU A 1 85 ? -2.825 -4.932 8.749 1.00 98.38 85 GLU A CA 1
ATOM 671 C C . GLU A 1 85 ? -2.683 -3.640 7.935 1.00 98.38 85 GLU A C 1
ATOM 673 O O . GLU A 1 85 ? -1.587 -3.073 7.845 1.00 98.38 85 GLU A O 1
ATOM 678 N N . ALA A 1 86 ? -3.790 -3.158 7.359 1.00 98.31 86 ALA A N 1
ATOM 679 C CA . ALA A 1 86 ? -3.828 -1.886 6.651 1.00 98.31 86 ALA A CA 1
ATOM 680 C C . ALA A 1 86 ? -3.464 -0.725 7.588 1.00 98.31 86 ALA A C 1
ATOM 682 O O . ALA A 1 86 ? -2.627 0.091 7.208 1.00 98.31 86 ALA A O 1
ATOM 683 N N . VAL A 1 87 ? -3.971 -0.710 8.833 1.00 97.81 87 VAL A N 1
ATOM 684 C CA . VAL A 1 87 ? -3.582 0.279 9.864 1.00 97.81 87 VAL A CA 1
ATOM 685 C C . VAL A 1 87 ? -2.063 0.344 10.019 1.00 97.81 87 VAL A C 1
ATOM 687 O O . VAL A 1 87 ? -1.478 1.419 9.924 1.00 97.81 87 VAL A O 1
ATOM 690 N N . GLY A 1 88 ? -1.406 -0.807 10.198 1.00 96.44 88 GLY A N 1
ATOM 691 C CA . GLY A 1 88 ? 0.046 -0.855 10.378 1.00 96.44 88 GLY A CA 1
ATOM 692 C C . GLY A 1 88 ? 0.831 -0.372 9.153 1.00 96.44 88 GLY A C 1
ATOM 693 O O . GLY A 1 88 ? 1.929 0.163 9.299 1.00 96.44 88 GLY A O 1
ATOM 694 N N . SER A 1 89 ? 0.276 -0.532 7.949 1.00 97.31 89 SER A N 1
ATOM 695 C CA . SER A 1 89 ? 0.878 0.010 6.725 1.00 97.31 89 SER A CA 1
ATOM 696 C C . SER A 1 89 ? 0.672 1.522 6.635 1.00 97.31 89 SER A C 1
ATOM 698 O O . SER A 1 89 ? 1.638 2.250 6.443 1.00 97.31 89 SER A O 1
ATOM 700 N N . TYR A 1 90 ? -0.540 2.022 6.871 1.00 96.75 90 TYR A N 1
ATOM 701 C CA . TYR A 1 90 ? -0.812 3.458 6.848 1.00 96.75 90 TYR A CA 1
ATOM 702 C C . TYR A 1 90 ? -0.039 4.228 7.929 1.00 96.75 90 TYR A C 1
ATOM 704 O O . TYR A 1 90 ? 0.515 5.277 7.644 1.00 96.75 90 TYR A O 1
ATOM 712 N N . GLN A 1 91 ? 0.154 3.675 9.128 1.00 94.56 91 GLN A N 1
ATOM 713 C CA . GLN A 1 91 ? 1.016 4.301 10.145 1.00 94.56 91 GLN A CA 1
ATOM 714 C C . GLN A 1 91 ? 2.481 4.461 9.695 1.00 94.56 91 GLN A C 1
ATOM 716 O O . GLN A 1 91 ? 3.182 5.355 10.164 1.00 94.56 91 GLN A O 1
ATOM 721 N N . ARG A 1 92 ? 2.962 3.610 8.776 1.00 94.69 92 ARG A N 1
ATOM 722 C CA . ARG A 1 92 ? 4.307 3.715 8.182 1.00 94.69 92 ARG A CA 1
ATOM 723 C C . ARG A 1 92 ? 4.369 4.661 6.984 1.00 94.69 92 ARG A C 1
ATOM 725 O O . ARG A 1 92 ? 5.466 5.071 6.616 1.00 94.69 92 ARG A O 1
ATOM 732 N N . ALA A 1 93 ? 3.226 5.004 6.391 1.00 92.31 93 ALA A N 1
ATOM 733 C CA . ALA A 1 93 ? 3.124 5.971 5.300 1.00 92.31 93 ALA A CA 1
ATOM 734 C C . ALA A 1 93 ? 3.366 7.424 5.751 1.00 92.31 93 ALA A C 1
ATOM 736 O O . ALA A 1 93 ? 3.498 8.328 4.929 1.00 92.31 93 ALA A O 1
ATOM 737 N N . GLY A 1 94 ? 3.502 7.646 7.056 1.00 86.44 94 GLY A N 1
ATOM 738 C CA . GLY A 1 94 ? 3.778 8.959 7.610 1.00 86.44 94 GLY A CA 1
ATOM 739 C C . GLY A 1 94 ? 2.528 9.823 7.696 1.00 86.44 94 GLY A C 1
ATOM 740 O O . GLY A 1 94 ? 1.400 9.354 7.612 1.00 86.44 94 GLY A O 1
ATOM 741 N N . ASP A 1 95 ? 2.751 11.105 7.930 1.00 87.12 95 ASP A N 1
ATOM 742 C CA . ASP A 1 95 ? 1.721 12.023 8.393 1.00 87.12 95 ASP A CA 1
ATOM 743 C C . ASP A 1 95 ? 1.322 12.991 7.265 1.00 87.12 95 ASP A C 1
ATOM 745 O O . ASP A 1 95 ? 1.938 14.042 7.058 1.00 87.12 95 ASP A O 1
ATOM 749 N N . HIS A 1 96 ? 0.297 12.618 6.496 1.00 83.69 96 HIS A N 1
ATOM 750 C CA . HIS A 1 96 ? -0.293 13.436 5.435 1.00 83.69 96 HIS A CA 1
ATOM 751 C C . HIS A 1 96 ? -1.793 13.150 5.274 1.00 83.69 96 HIS A C 1
ATOM 753 O O . HIS A 1 96 ? -2.294 12.108 5.693 1.00 83.69 96 HIS A O 1
ATOM 759 N N . PHE A 1 97 ? -2.504 14.077 4.620 1.00 85.19 97 PHE A N 1
ATOM 760 C CA . PHE A 1 97 ? -3.970 14.088 4.500 1.00 85.19 97 PHE A CA 1
ATOM 761 C C . PHE A 1 97 ? -4.572 12.727 4.114 1.00 85.19 97 PHE A C 1
ATOM 763 O O . PHE A 1 97 ? -5.446 12.210 4.805 1.00 85.19 97 PHE A O 1
ATOM 770 N N . PHE A 1 98 ? -4.089 12.119 3.024 1.00 84.56 98 PHE A N 1
ATOM 771 C CA . PHE A 1 98 ? -4.641 10.849 2.542 1.00 84.56 98 PHE A CA 1
ATOM 772 C C . PHE A 1 98 ? -4.427 9.694 3.525 1.00 84.56 98 PHE A C 1
ATOM 774 O O . PHE A 1 98 ? -5.317 8.858 3.654 1.00 84.56 98 PHE A O 1
ATOM 781 N N . THR A 1 99 ? -3.311 9.663 4.259 1.00 90.94 99 THR A N 1
ATOM 782 C CA . THR A 1 99 ? -3.069 8.621 5.265 1.00 90.94 99 THR A CA 1
ATOM 783 C C . THR A 1 99 ? -4.063 8.717 6.414 1.00 90.94 99 THR A C 1
ATOM 785 O O . THR A 1 99 ? -4.650 7.698 6.770 1.00 90.94 99 THR A O 1
ATOM 788 N N . HIS A 1 100 ? -4.343 9.917 6.926 1.00 93.31 100 HIS A N 1
ATOM 789 C CA . HIS A 1 100 ? -5.371 10.096 7.955 1.00 93.31 100 HIS A CA 1
ATOM 790 C C . HIS A 1 100 ? -6.767 9.716 7.452 1.00 93.31 100 HIS A C 1
ATOM 792 O O . HIS A 1 100 ? -7.491 8.986 8.127 1.00 93.31 100 HIS A O 1
ATOM 798 N N . ALA A 1 101 ? -7.123 10.104 6.223 1.00 93.00 101 ALA A N 1
ATOM 799 C CA . ALA A 1 101 ? -8.396 9.713 5.621 1.00 93.00 101 ALA A CA 1
ATOM 800 C C . ALA A 1 101 ? -8.541 8.181 5.504 1.00 93.00 101 ALA A C 1
ATOM 802 O O . ALA A 1 101 ? -9.592 7.620 5.829 1.00 93.00 101 ALA A O 1
ATOM 803 N N . PHE A 1 102 ? -7.483 7.482 5.078 1.00 94.19 102 PHE A N 1
ATOM 804 C CA . PHE A 1 102 ? -7.486 6.023 4.999 1.00 94.19 102 PHE A CA 1
ATOM 805 C C . PHE A 1 102 ? -7.457 5.349 6.377 1.00 94.19 102 PHE A C 1
ATOM 807 O O . PHE A 1 102 ? -8.154 4.350 6.565 1.00 94.19 102 PHE A O 1
ATOM 814 N N . LEU A 1 103 ? -6.720 5.881 7.357 1.00 96.50 103 LEU A N 1
ATOM 815 C CA . LEU A 1 103 ? -6.737 5.392 8.741 1.00 96.50 103 LEU A CA 1
ATOM 816 C C . LEU A 1 103 ? -8.129 5.530 9.353 1.00 96.50 103 LEU A C 1
ATOM 818 O O . LEU A 1 103 ? -8.638 4.556 9.905 1.00 96.50 103 LEU A O 1
ATOM 822 N N . ALA A 1 104 ? -8.782 6.679 9.175 1.00 96.69 104 ALA A N 1
ATOM 823 C CA . ALA A 1 104 ? -10.149 6.903 9.626 1.00 96.69 104 ALA A CA 1
ATOM 824 C C . ALA A 1 104 ? -11.115 5.856 9.054 1.00 96.69 104 ALA A C 1
ATOM 826 O O . ALA A 1 104 ? -11.846 5.203 9.803 1.00 96.69 104 ALA A O 1
ATOM 827 N N . ALA A 1 105 ? -11.077 5.642 7.734 1.00 96.75 105 ALA A N 1
ATOM 828 C CA . ALA A 1 105 ? -11.896 4.627 7.076 1.00 96.75 105 ALA A CA 1
ATOM 829 C C . ALA A 1 105 ? -11.586 3.214 7.599 1.00 96.75 105 ALA A C 1
ATOM 831 O O . ALA A 1 105 ? -12.495 2.433 7.882 1.00 96.75 105 ALA A O 1
ATOM 832 N N . THR A 1 106 ? -10.305 2.888 7.773 1.00 97.62 106 THR A N 1
ATOM 833 C CA . THR A 1 106 ? -9.857 1.572 8.246 1.00 97.62 106 THR A CA 1
ATOM 834 C C . THR A 1 106 ? -10.309 1.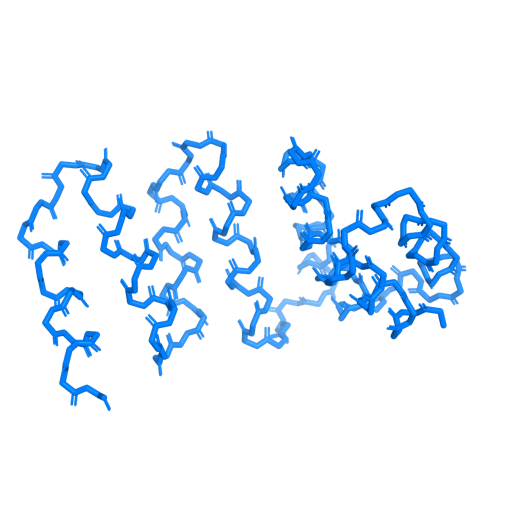304 9.684 1.00 97.62 106 THR A C 1
ATOM 836 O O . THR A 1 106 ? -10.845 0.233 9.966 1.00 97.62 106 THR A O 1
ATOM 839 N N . TYR A 1 107 ? -10.169 2.277 10.589 1.00 98.31 107 TYR A N 1
ATOM 840 C CA . TYR A 1 107 ? -10.653 2.164 11.967 1.00 98.31 107 TYR A CA 1
ATOM 841 C C . TYR A 1 107 ? -12.175 2.064 12.041 1.00 98.31 107 TYR A C 1
ATOM 843 O O . TYR A 1 107 ? -12.692 1.280 12.837 1.00 98.31 107 TYR A O 1
ATOM 851 N N . ALA A 1 108 ? -12.903 2.787 11.186 1.00 97.94 108 ALA A N 1
ATOM 852 C CA . ALA A 1 108 ? -14.355 2.669 11.111 1.00 97.94 108 ALA A CA 1
ATOM 853 C C . ALA A 1 108 ? -14.789 1.246 10.714 1.00 97.94 108 ALA A C 1
ATOM 855 O O . ALA A 1 108 ? -15.685 0.683 11.342 1.00 97.94 108 ALA A O 1
ATOM 856 N N . HIS A 1 109 ? -14.111 0.623 9.741 1.00 97.94 109 HIS A N 1
ATOM 857 C CA . HIS A 1 109 ? -14.353 -0.777 9.367 1.00 97.94 109 HIS A CA 1
ATOM 858 C C . HIS A 1 109 ? -14.035 -1.780 10.488 1.00 97.94 109 HIS A C 1
ATOM 860 O O . HIS A 1 109 ? -14.657 -2.839 10.551 1.00 97.94 109 HIS A O 1
ATOM 866 N N . LEU A 1 110 ? -13.109 -1.444 11.389 1.00 97.94 110 LEU A N 1
ATOM 867 C CA . LEU A 1 110 ? -12.800 -2.230 12.588 1.00 97.94 110 LEU A CA 1
ATOM 868 C C . LEU A 1 110 ? -13.768 -1.970 13.757 1.00 97.94 110 LEU A C 1
ATOM 870 O O . LEU A 1 110 ? -13.682 -2.644 14.780 1.00 97.94 110 LEU A O 1
ATOM 874 N N . GLY A 1 111 ? -14.685 -1.003 13.632 1.00 97.75 111 GLY A N 1
ATOM 875 C CA . GLY A 1 111 ? -15.565 -0.567 14.720 1.00 97.75 111 GLY A CA 1
ATOM 876 C C . GLY A 1 111 ? -14.876 0.321 15.764 1.00 97.75 111 GLY A C 1
ATOM 877 O O . GLY A 1 111 ? -15.478 0.661 16.782 1.00 97.75 111 GLY A O 1
ATOM 878 N N . GLU A 1 112 ? -13.636 0.745 15.517 1.00 98.00 112 GLU A N 1
ATOM 879 C CA . GLU A 1 112 ? -12.837 1.598 16.403 1.00 98.00 112 GLU A CA 1
ATOM 880 C C . GLU A 1 112 ? -13.171 3.086 16.185 1.00 98.00 112 GLU A C 1
ATOM 882 O O . GLU A 1 112 ? -12.322 3.901 15.824 1.00 98.00 112 GLU A O 1
ATOM 887 N N . MET A 1 113 ? -14.442 3.444 16.393 1.00 97.50 113 MET A N 1
ATOM 888 C CA . MET A 1 113 ? -15.001 4.745 15.992 1.00 97.50 113 MET A CA 1
ATOM 889 C C . MET A 1 113 ? -14.332 5.953 16.661 1.00 97.50 113 MET A C 1
ATOM 891 O O . MET A 1 113 ? -14.247 7.010 16.042 1.00 9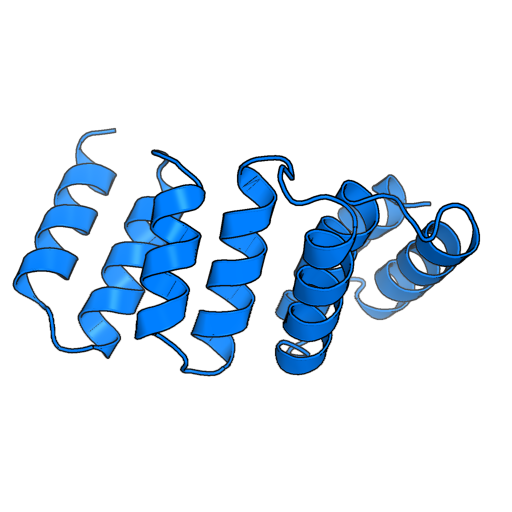7.50 113 MET A O 1
ATOM 895 N N . GLU A 1 114 ? -13.826 5.807 17.886 1.00 97.56 114 GLU A N 1
ATOM 896 C CA . GLU A 1 114 ? -13.088 6.881 18.566 1.00 97.56 114 GLU A CA 1
ATOM 897 C C . GLU A 1 114 ? -11.767 7.197 17.855 1.00 97.56 114 GLU A C 1
ATOM 899 O O . GLU A 1 114 ? -11.463 8.360 17.603 1.00 97.56 114 GLU A O 1
ATOM 904 N N . LYS A 1 115 ? -11.019 6.168 17.433 1.00 97.12 115 LYS A N 1
ATOM 905 C CA . LYS A 1 115 ? -9.799 6.373 16.640 1.00 97.12 115 LYS A CA 1
ATOM 906 C C . LYS A 1 115 ? -10.129 6.925 15.262 1.00 97.12 115 LYS A C 1
ATOM 908 O O . LYS A 1 115 ? -9.456 7.833 14.800 1.00 97.12 115 LYS A O 1
ATOM 913 N N . ALA A 1 116 ? -11.197 6.430 14.635 1.00 97.00 116 ALA A N 1
ATOM 914 C CA . ALA A 1 116 ? -11.634 6.947 13.344 1.00 97.00 116 ALA A CA 1
ATOM 915 C C . ALA A 1 116 ? -11.924 8.458 13.393 1.00 97.00 116 ALA A C 1
ATOM 917 O O . ALA A 1 116 ? -11.516 9.184 12.493 1.00 97.00 116 ALA A O 1
ATOM 918 N N . ARG A 1 117 ? -12.592 8.939 14.451 1.00 96.31 117 ARG A N 1
ATOM 919 C CA . ARG A 1 117 ? -12.870 10.371 14.650 1.00 96.31 117 ARG A CA 1
ATOM 920 C C . ARG A 1 117 ? -11.604 11.188 14.877 1.00 96.31 117 ARG A C 1
ATOM 922 O O . ARG A 1 117 ? -11.475 12.234 14.253 1.00 96.31 117 ARG A O 1
ATOM 929 N N . ALA A 1 118 ? -10.677 10.690 15.693 1.00 95.44 118 ALA A N 1
ATOM 930 C CA . ALA A 1 118 ? -9.400 11.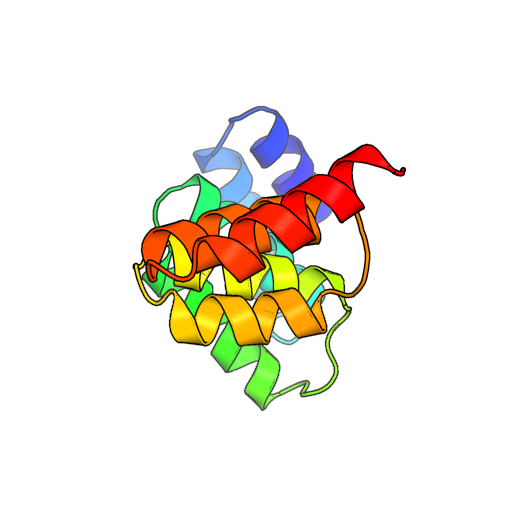362 15.923 1.00 95.44 118 ALA A CA 1
ATOM 931 C C . ALA A 1 118 ? -8.624 11.576 14.610 1.00 95.44 118 ALA A C 1
ATOM 933 O O . ALA A 1 118 ? -8.152 12.672 14.338 1.00 95.44 118 ALA A O 1
ATOM 934 N N . GLU A 1 119 ? -8.573 10.564 13.739 1.00 95.31 119 GLU A N 1
ATOM 935 C CA . GLU A 1 119 ? -7.920 10.690 12.427 1.00 95.31 119 GLU A CA 1
ATOM 936 C C . GLU A 1 119 ? -8.640 11.697 11.501 1.00 95.31 119 GLU A C 1
ATOM 938 O O . GLU A 1 119 ? -8.003 12.401 10.715 1.00 95.31 119 GLU A O 1
ATOM 943 N N . VAL A 1 120 ? -9.972 11.814 11.591 1.00 92.44 120 VAL A N 1
ATOM 944 C CA . VAL A 1 120 ? -10.740 12.826 10.837 1.00 92.44 120 VAL A CA 1
ATOM 945 C C . VAL A 1 120 ? -10.428 14.242 11.318 1.00 92.44 120 VAL A C 1
ATOM 947 O O . VAL A 1 120 ? -10.280 15.137 10.489 1.00 92.44 120 VAL A O 1
ATOM 950 N N . GLU A 1 121 ? -10.322 14.461 12.628 1.00 91.25 121 GLU A N 1
ATOM 951 C CA . GLU A 1 121 ? -9.961 15.770 13.191 1.00 91.25 121 GLU A CA 1
ATOM 952 C C . GLU A 1 121 ? -8.579 16.218 12.697 1.00 91.25 121 GLU A C 1
ATOM 954 O O . GLU A 1 121 ? -8.431 17.340 12.205 1.00 91.25 121 GLU A O 1
ATOM 959 N N . GLU A 1 122 ? -7.620 15.296 12.672 1.00 88.00 122 GLU A N 1
ATOM 960 C CA . GLU A 1 122 ? -6.260 15.547 12.185 1.00 88.00 122 GLU A CA 1
ATOM 961 C C . GLU A 1 122 ? -6.221 15.867 10.688 1.00 88.00 122 GLU A C 1
ATOM 963 O O . GLU A 1 122 ? -5.420 16.685 10.231 1.00 88.00 122 GLU A O 1
ATOM 968 N N . THR A 1 123 ? -7.148 15.283 9.926 1.00 81.06 123 THR A N 1
ATOM 969 C CA . THR A 1 123 ? -7.346 15.592 8.505 1.00 81.06 123 THR A CA 1
ATOM 970 C C . THR A 1 123 ? -7.873 17.020 8.292 1.00 81.06 123 THR A C 1
ATOM 972 O O . THR A 1 123 ? -7.515 17.654 7.303 1.00 81.06 123 THR A O 1
ATOM 975 N N . LEU A 1 124 ? -8.729 17.528 9.191 1.00 77.94 124 LEU A N 1
ATOM 976 C CA . LEU A 1 124 ? -9.397 18.837 9.081 1.00 77.94 124 LEU A CA 1
ATOM 977 C C . LEU A 1 124 ? -8.559 20.013 9.604 1.00 77.94 124 LEU A C 1
ATOM 979 O O . LEU A 1 124 ? -8.838 21.159 9.255 1.00 77.94 124 LEU A O 1
ATOM 983 N N . MET A 1 125 ? -7.560 19.751 10.450 1.00 75.44 125 MET A N 1
ATOM 984 C CA . MET A 1 125 ? -6.656 20.777 10.987 1.00 75.44 125 MET A CA 1
ATOM 985 C C . MET A 1 125 ? -5.516 21.175 10.028 1.00 75.44 125 MET A C 1
ATOM 987 O O . MET A 1 125 ? -4.685 22.010 10.391 1.00 75.44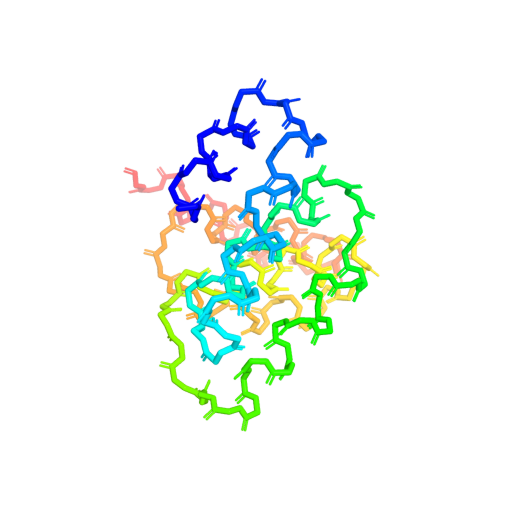 125 MET A O 1
ATOM 991 N N . ARG A 1 126 ? -5.468 20.608 8.816 1.00 60.94 126 ARG A N 1
ATOM 992 C CA . ARG A 1 126 ? -4.459 20.878 7.776 1.00 60.94 126 ARG A CA 1
ATOM 993 C C . ARG A 1 126 ? -5.059 21.553 6.551 1.00 60.94 126 ARG A C 1
ATOM 995 O O . ARG A 1 126 ? -4.353 22.415 5.984 1.00 60.94 126 ARG A O 1
#

Radius of gyration: 15.04 Å; chains: 1; bounding box: 30×31×40 Å

Foldseek 3Di:
DLVVLQVCLVVVVLVVSQVVLVVVCVVPVQDLVSLLSVLLSCLSVLNLVVSLVSNVVNCVRPVDDPLCSLVSNLSSCVSVVVLVVSLVSLVSSDQDLVSLCSNLVSCVSVVVNVSSVVSVVSNVVD

pLDDT: mean 93.25, std 5.8, range [60.94, 98.75]

Sequence (126 aa):
HQSMGLVLTHMRQHSDAGMHFERARSLNPLDVNIAGDYASWLNYGGRAETALNVLESALLRDPLPPTWFWEVKGSSLFLLGRYSEAVGSYQRAGDHFFTHAFLAATYAHLGEMEKARAEVEETLMR

Secondary structure (DSSP, 8-state):
-HHHHHHHHHTT-HHHHHHHHHHHHHH-TT-HHHHHHHHHHHHHTT-HHHHHHHHHHHHTT-SS--THHHHHHHHHHHHTT-HHHHHHHHHHS-SSHHHHHHHHHHHHHTT-HHHHHHHHHHHHT-